Protein AF-A0AAN2BK62-F1 (afdb_monomer_lite)

Structure (mmCIF, N/CA/C/O backbone):
data_AF-A0AAN2BK62-F1
#
_entry.id   AF-A0AAN2BK62-F1
#
loop_
_atom_site.group_PDB
_atom_site.id
_atom_site.type_symbol
_atom_site.label_atom_id
_atom_site.label_alt_id
_atom_site.label_comp_id
_atom_site.label_asym_id
_atom_site.label_entity_id
_atom_site.label_seq_id
_atom_site.pdbx_PDB_ins_code
_atom_site.Cartn_x
_atom_site.Cartn_y
_atom_site.Cartn_z
_atom_site.occupancy
_atom_site.B_iso_or_equiv
_atom_site.auth_seq_id
_atom_site.auth_comp_id
_atom_site.auth_asym_id
_atom_site.auth_atom_id
_atom_site.pdbx_PDB_model_num
ATOM 1 N N . MET A 1 1 ? -10.421 -16.155 10.157 1.00 66.44 1 MET A N 1
ATOM 2 C CA . MET A 1 1 ? -9.365 -15.400 10.872 1.00 66.44 1 MET A CA 1
ATOM 3 C C . MET A 1 1 ? -9.900 -14.001 11.147 1.00 66.44 1 MET A C 1
ATOM 5 O O . MET A 1 1 ? -10.496 -13.451 10.232 1.00 66.44 1 MET A O 1
ATOM 9 N N . ASN A 1 2 ? -9.773 -13.475 12.372 1.00 87.44 2 ASN A N 1
ATOM 10 C CA . ASN A 1 2 ? -10.183 -12.095 12.696 1.00 87.44 2 ASN A CA 1
ATOM 11 C C . ASN A 1 2 ? -9.329 -11.087 11.887 1.00 87.44 2 ASN A C 1
ATOM 13 O O . ASN A 1 2 ? -8.166 -11.381 11.612 1.00 87.44 2 ASN A O 1
ATOM 17 N N . LYS A 1 3 ? -9.892 -9.935 11.501 1.00 88.31 3 LYS A N 1
ATOM 18 C CA . LYS A 1 3 ? -9.254 -8.886 10.681 1.00 88.31 3 LYS A CA 1
ATOM 19 C C . LYS A 1 3 ? -7.968 -8.345 11.305 1.00 88.31 3 LYS A C 1
ATOM 21 O O . LYS A 1 3 ? -6.970 -8.204 10.614 1.00 88.31 3 LYS A O 1
ATOM 26 N N . GLU A 1 4 ? -7.949 -8.149 12.618 1.00 90.62 4 GLU A N 1
ATOM 27 C CA . GLU A 1 4 ? -6.743 -7.733 13.351 1.00 90.62 4 GLU A CA 1
ATOM 28 C C . GLU A 1 4 ? -5.605 -8.750 13.175 1.00 90.62 4 GLU A C 1
ATOM 30 O O . GLU A 1 4 ? -4.491 -8.398 12.805 1.00 90.62 4 GLU A O 1
ATOM 35 N N . ARG A 1 5 ? -5.929 -10.043 13.292 1.00 91.00 5 ARG A N 1
ATOM 36 C CA . ARG A 1 5 ? -4.973 -11.140 13.092 1.00 91.00 5 ARG A CA 1
ATOM 37 C C . ARG A 1 5 ? -4.518 -11.289 11.637 1.00 91.00 5 ARG A C 1
ATOM 39 O O . ARG A 1 5 ? -3.444 -11.817 11.383 1.00 91.00 5 ARG A O 1
ATOM 46 N N . LYS A 1 6 ? -5.336 -10.860 10.669 1.00 93.19 6 LYS A N 1
ATOM 47 C CA . LYS A 1 6 ? -4.925 -10.743 9.261 1.00 93.19 6 LYS A CA 1
ATOM 48 C C . LYS A 1 6 ? -3.865 -9.649 9.108 1.00 93.19 6 LYS A C 1
ATOM 50 O O . LYS A 1 6 ? -2.826 -9.904 8.519 1.00 93.19 6 LYS A O 1
ATOM 55 N N . ILE A 1 7 ? -4.093 -8.474 9.686 1.00 94.88 7 ILE A N 1
ATOM 56 C CA . ILE A 1 7 ? -3.159 -7.342 9.602 1.00 94.88 7 ILE A CA 1
ATOM 57 C C . ILE A 1 7 ? -1.799 -7.689 10.231 1.00 94.88 7 ILE A C 1
ATOM 59 O O . ILE A 1 7 ? -0.770 -7.378 9.642 1.00 94.88 7 ILE A O 1
ATOM 63 N N . GLU A 1 8 ? -1.782 -8.402 11.362 1.00 94.94 8 GLU A N 1
ATOM 64 C CA . GLU A 1 8 ? -0.546 -8.871 12.021 1.00 94.94 8 GLU A CA 1
ATOM 65 C C . GLU A 1 8 ? 0.317 -9.801 11.150 1.00 94.94 8 GLU A C 1
ATOM 67 O O . GLU A 1 8 ? 1.524 -9.898 11.364 1.00 94.94 8 GLU A O 1
ATOM 72 N N . ASN A 1 9 ? -0.283 -10.484 10.171 1.00 94.88 9 ASN A N 1
ATOM 73 C CA . ASN A 1 9 ? 0.429 -11.391 9.269 1.00 94.88 9 ASN A CA 1
ATOM 74 C C . ASN A 1 9 ? 0.980 -10.690 8.018 1.00 94.88 9 ASN A C 1
ATOM 76 O O . ASN A 1 9 ? 1.665 -11.334 7.221 1.00 94.88 9 ASN A O 1
ATOM 80 N N . LEU A 1 10 ? 0.684 -9.404 7.811 1.00 96.31 10 LEU A N 1
ATOM 81 C CA . LEU A 1 10 ? 1.231 -8.660 6.683 1.00 96.31 10 LEU A CA 1
ATOM 82 C C . LEU A 1 10 ? 2.741 -8.482 6.843 1.00 96.31 10 LEU A C 1
ATOM 84 O O . LEU A 1 10 ? 3.251 -8.154 7.915 1.00 96.31 10 LEU A O 1
ATOM 88 N N . ASN A 1 11 ? 3.469 -8.637 5.739 1.00 95.19 11 ASN A N 1
ATOM 89 C CA . ASN A 1 11 ? 4.861 -8.212 5.700 1.00 95.19 11 ASN A CA 1
ATOM 90 C C . ASN A 1 11 ? 4.958 -6.675 5.793 1.00 95.19 11 ASN A C 1
ATOM 92 O O . ASN A 1 11 ? 3.993 -5.963 5.527 1.00 95.19 11 ASN A O 1
ATOM 96 N N . TYR A 1 12 ? 6.143 -6.161 6.128 1.00 92.69 12 TYR A N 1
ATOM 97 C CA . TYR A 1 12 ? 6.364 -4.729 6.363 1.00 92.69 12 TYR A CA 1
ATOM 98 C C . TYR A 1 12 ? 5.869 -3.818 5.222 1.00 92.69 12 TYR A C 1
ATOM 100 O O . TYR A 1 12 ? 5.196 -2.820 5.474 1.00 92.69 12 TYR A O 1
ATOM 108 N N . ALA A 1 13 ? 6.162 -4.169 3.964 1.00 92.69 13 ALA A N 1
ATOM 109 C CA . ALA A 1 13 ? 5.722 -3.374 2.819 1.00 92.69 13 ALA A CA 1
ATOM 110 C C . ALA A 1 13 ? 4.196 -3.434 2.669 1.00 92.69 13 ALA A C 1
ATOM 112 O O . ALA A 1 13 ? 3.540 -2.400 2.556 1.00 92.69 13 ALA A O 1
ATOM 113 N N . ALA A 1 14 ? 3.629 -4.639 2.731 1.00 96.38 14 ALA A N 1
ATOM 114 C CA . ALA A 1 14 ? 2.192 -4.859 2.635 1.00 96.38 14 ALA A CA 1
ATOM 115 C C . ALA A 1 14 ? 1.402 -4.128 3.735 1.00 96.38 14 ALA A C 1
ATOM 117 O O . ALA A 1 14 ? 0.354 -3.548 3.455 1.00 96.38 14 ALA A O 1
ATOM 118 N N . TYR A 1 15 ? 1.931 -4.087 4.960 1.00 96.69 15 TYR A N 1
ATOM 119 C CA . TYR A 1 15 ? 1.343 -3.362 6.085 1.00 96.69 15 TYR A CA 1
ATOM 120 C C . TYR A 1 15 ? 1.200 -1.863 5.786 1.00 96.69 15 TYR A C 1
ATOM 122 O O . TYR A 1 15 ? 0.096 -1.325 5.853 1.00 96.69 15 TYR A O 1
ATOM 130 N N . HIS A 1 16 ? 2.278 -1.194 5.370 1.00 95.50 16 HIS A N 1
ATOM 131 C CA . HIS A 1 16 ? 2.230 0.247 5.096 1.00 95.50 16 HIS A CA 1
ATOM 132 C C . HIS A 1 16 ? 1.423 0.601 3.842 1.00 95.50 16 HIS A C 1
ATOM 134 O O . HIS A 1 16 ? 0.803 1.664 3.782 1.00 95.50 16 HIS A O 1
ATOM 140 N N . ILE A 1 17 ? 1.369 -0.300 2.858 1.00 95.88 17 ILE A N 1
ATOM 141 C CA . ILE A 1 17 ? 0.457 -0.161 1.719 1.00 95.88 17 ILE A CA 1
ATOM 142 C C . ILE A 1 17 ? -0.994 -0.214 2.203 1.00 95.88 17 ILE A C 1
ATOM 144 O O . ILE A 1 17 ? -1.789 0.655 1.847 1.00 95.88 17 ILE A O 1
ATOM 148 N N . TYR A 1 18 ? -1.343 -1.185 3.049 1.00 96.56 18 TYR A N 1
ATOM 149 C CA . TYR A 1 18 ? -2.687 -1.295 3.611 1.00 96.56 18 TYR A CA 1
ATOM 150 C C . TYR A 1 18 ? -3.063 -0.065 4.456 1.00 96.56 18 TYR A C 1
ATOM 152 O O . TYR A 1 18 ? -4.147 0.492 4.277 1.00 96.56 18 TYR A O 1
ATOM 160 N N . GLU A 1 19 ? -2.159 0.432 5.306 1.00 95.62 19 GLU A N 1
ATOM 161 C CA . GLU A 1 19 ? -2.374 1.676 6.061 1.00 95.62 19 GLU A CA 1
ATOM 162 C C . GLU A 1 19 ? -2.630 2.882 5.149 1.00 95.62 19 GLU A C 1
ATOM 164 O O . GLU A 1 19 ? -3.478 3.726 5.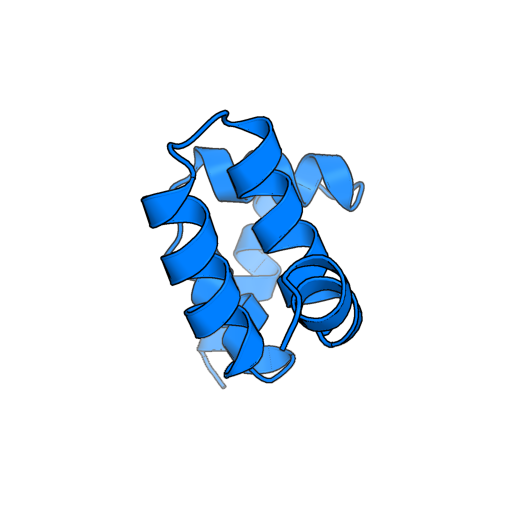458 1.00 95.62 19 GLU A O 1
ATOM 169 N N . ALA A 1 20 ? -1.952 2.961 3.998 1.00 95.31 20 ALA A N 1
ATOM 170 C CA . ALA A 1 20 ? -2.203 4.014 3.023 1.00 95.31 20 ALA A CA 1
ATOM 171 C C . ALA A 1 20 ? -3.644 3.957 2.489 1.00 95.31 20 ALA A C 1
ATOM 173 O O . ALA A 1 20 ? -4.310 4.996 2.463 1.00 95.31 20 ALA A O 1
ATOM 174 N N . PHE A 1 21 ? -4.166 2.770 2.161 1.00 95.50 21 PHE A N 1
ATOM 175 C CA . PHE A 1 21 ? -5.577 2.606 1.789 1.00 95.50 21 PHE A CA 1
ATOM 176 C C . PHE A 1 21 ? -6.524 3.000 2.927 1.00 95.50 21 PHE A C 1
ATOM 178 O O . PHE A 1 21 ? -7.462 3.766 2.703 1.00 95.50 21 PHE A O 1
ATOM 185 N N . VAL A 1 22 ? -6.270 2.548 4.159 1.00 95.12 22 VAL A N 1
ATOM 186 C CA . VAL A 1 22 ? -7.097 2.912 5.324 1.00 95.12 22 VAL A CA 1
ATOM 187 C C . VAL A 1 22 ? -7.152 4.432 5.496 1.00 95.12 22 VAL A C 1
ATOM 189 O O . VAL A 1 22 ? -8.228 5.005 5.658 1.00 95.12 22 VAL A O 1
ATOM 192 N N . SER A 1 23 ? -6.009 5.111 5.375 1.00 93.44 23 SER A N 1
ATOM 193 C CA . SER A 1 23 ? -5.920 6.566 5.544 1.00 93.44 23 SER A CA 1
ATOM 194 C C . SER A 1 23 ? -6.672 7.373 4.479 1.00 93.44 23 SER A C 1
ATOM 196 O O . SER A 1 23 ? -7.022 8.528 4.717 1.00 93.44 23 SER A O 1
ATOM 198 N N . LYS A 1 24 ? -6.929 6.777 3.309 1.00 92.50 24 LYS A N 1
ATOM 199 C CA . LYS A 1 24 ? -7.724 7.380 2.232 1.00 92.50 24 LYS A CA 1
ATOM 200 C C . LYS A 1 24 ? -9.232 7.233 2.454 1.00 92.50 24 LYS A C 1
ATOM 202 O O . LYS A 1 24 ? -10.001 7.848 1.723 1.00 92.50 24 LYS A O 1
ATOM 207 N N . GLY A 1 25 ? -9.656 6.464 3.460 1.00 93.38 25 GLY A N 1
ATOM 208 C CA . GLY A 1 25 ? -11.063 6.331 3.831 1.00 93.38 25 GLY A CA 1
ATOM 209 C C . GLY A 1 25 ? -11.895 5.527 2.831 1.00 93.38 25 GLY A C 1
ATOM 210 O O . GLY A 1 25 ? -13.079 5.814 2.659 1.00 93.38 25 GLY A O 1
ATOM 211 N N . TYR A 1 26 ? -11.296 4.541 2.151 1.00 93.94 26 TYR A N 1
ATOM 212 C CA . TYR A 1 26 ? -12.058 3.626 1.296 1.00 93.94 26 TYR A CA 1
ATOM 213 C C . TYR A 1 26 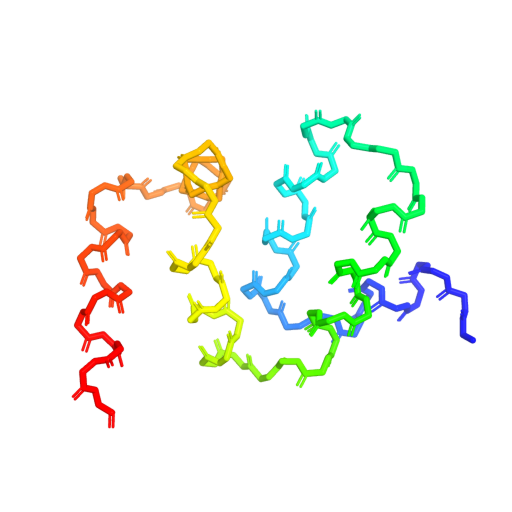? -13.067 2.802 2.108 1.00 93.94 26 TYR A C 1
ATOM 215 O O . TYR A 1 26 ? -12.896 2.567 3.305 1.00 93.94 26 TYR A O 1
ATOM 223 N N . ALA A 1 27 ? -14.121 2.339 1.433 1.00 96.38 27 ALA A N 1
ATOM 224 C CA . ALA A 1 27 ? -15.140 1.491 2.039 1.00 96.38 27 ALA A CA 1
ATOM 225 C C . ALA A 1 27 ? -14.544 0.179 2.576 1.00 96.38 27 ALA A C 1
ATOM 227 O O . ALA A 1 27 ? -13.633 -0.390 1.975 1.00 96.38 27 ALA A O 1
ATOM 228 N N . GLU A 1 28 ? -15.109 -0.339 3.668 1.00 95.31 28 GLU A N 1
ATOM 229 C CA . GLU A 1 28 ? -14.578 -1.522 4.354 1.00 95.31 28 GLU A CA 1
ATOM 230 C C . GLU A 1 28 ? -14.444 -2.746 3.440 1.00 95.31 28 GLU A C 1
ATOM 232 O O . GLU A 1 28 ? -13.400 -3.387 3.445 1.00 95.31 28 GLU A O 1
ATOM 237 N N . ALA A 1 29 ? -15.438 -3.010 2.587 1.00 96.06 29 ALA A N 1
ATOM 238 C CA . ALA A 1 29 ? -15.386 -4.125 1.641 1.00 96.06 29 ALA A CA 1
ATOM 239 C C . ALA A 1 29 ? -14.195 -4.029 0.668 1.00 96.06 29 ALA A C 1
ATOM 241 O O . ALA A 1 29 ? -13.597 -5.040 0.314 1.00 96.06 29 ALA A O 1
ATOM 242 N N . TYR A 1 30 ? -13.827 -2.809 0.262 1.00 95.31 30 TYR A N 1
ATOM 243 C CA . TYR A 1 30 ? -12.659 -2.584 -0.587 1.00 95.31 30 TYR A CA 1
ATOM 244 C C . TYR A 1 30 ? -11.362 -2.799 0.196 1.00 95.31 30 TYR A C 1
ATOM 246 O O . TYR A 1 30 ? -10.433 -3.422 -0.307 1.00 95.31 30 TYR A O 1
ATOM 254 N N . LEU A 1 31 ? -11.301 -2.321 1.442 1.00 96.06 31 LEU A N 1
ATOM 255 C CA . LEU A 1 31 ? -10.152 -2.551 2.316 1.00 96.06 31 LEU A CA 1
ATOM 256 C C . LEU A 1 31 ? -9.944 -4.045 2.591 1.00 96.06 31 LEU A C 1
ATOM 258 O O . LEU A 1 31 ? -8.808 -4.503 2.553 1.00 96.06 31 LEU A O 1
ATOM 262 N N . ASP A 1 32 ? -11.015 -4.809 2.799 1.00 96.38 32 ASP A N 1
ATOM 263 C CA . ASP A 1 32 ? -10.938 -6.256 3.013 1.00 96.38 32 ASP A CA 1
ATOM 264 C C . ASP A 1 32 ? -10.391 -6.987 1.775 1.00 96.38 32 ASP A C 1
ATOM 266 O O . ASP A 1 32 ? -9.520 -7.845 1.908 1.00 96.38 32 ASP A O 1
ATOM 270 N N . GLU A 1 33 ? -10.811 -6.594 0.567 1.00 96.25 33 GLU A N 1
ATOM 271 C CA . GLU A 1 33 ? -10.257 -7.124 -0.689 1.00 96.25 33 GLU A CA 1
ATOM 272 C C . GLU A 1 33 ? -8.749 -6.843 -0.812 1.00 96.25 33 GLU A C 1
ATOM 274 O O . GLU A 1 33 ? -7.964 -7.719 -1.195 1.00 96.25 33 GLU A O 1
ATOM 279 N N . LYS A 1 34 ? -8.314 -5.622 -0.468 1.00 96.19 34 LYS A N 1
ATOM 280 C CA . LYS A 1 34 ? -6.888 -5.263 -0.496 1.00 96.19 34 LYS A CA 1
ATOM 281 C C . LYS A 1 34 ? -6.095 -5.984 0.580 1.00 96.19 34 LYS A C 1
ATOM 283 O O . LYS A 1 34 ? -4.989 -6.424 0.290 1.00 96.19 34 LYS A O 1
ATOM 288 N N . LEU A 1 35 ? -6.654 -6.156 1.774 1.00 96.62 35 LEU A N 1
ATOM 289 C CA . LEU A 1 35 ? -6.035 -6.925 2.849 1.00 96.62 35 LEU A CA 1
ATOM 290 C C . LEU A 1 35 ? -5.783 -8.374 2.423 1.00 96.62 35 LEU A C 1
ATOM 292 O O . LEU A 1 35 ? -4.683 -8.878 2.627 1.00 96.62 35 LEU A O 1
ATOM 296 N N . ASP A 1 36 ? -6.767 -9.017 1.794 1.00 96.50 36 ASP A N 1
ATOM 297 C CA . ASP A 1 36 ? -6.628 -10.393 1.310 1.0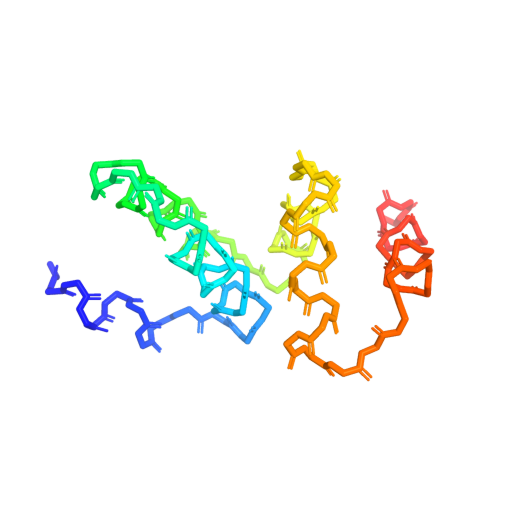0 96.50 36 ASP A CA 1
ATOM 298 C C . ASP A 1 36 ? -5.591 -10.494 0.185 1.00 96.50 36 ASP A C 1
ATOM 300 O O . ASP A 1 36 ? -4.715 -11.352 0.234 1.00 96.50 36 ASP A O 1
ATOM 304 N N . THR A 1 37 ? -5.594 -9.550 -0.760 1.00 96.12 37 THR A N 1
ATOM 305 C CA . THR A 1 37 ? -4.576 -9.501 -1.826 1.00 96.12 37 THR A CA 1
ATOM 306 C C . THR A 1 37 ? -3.160 -9.326 -1.263 1.00 96.12 37 THR A C 1
ATOM 308 O O . THR A 1 37 ? -2.212 -9.966 -1.714 1.00 96.12 37 THR A O 1
ATOM 311 N 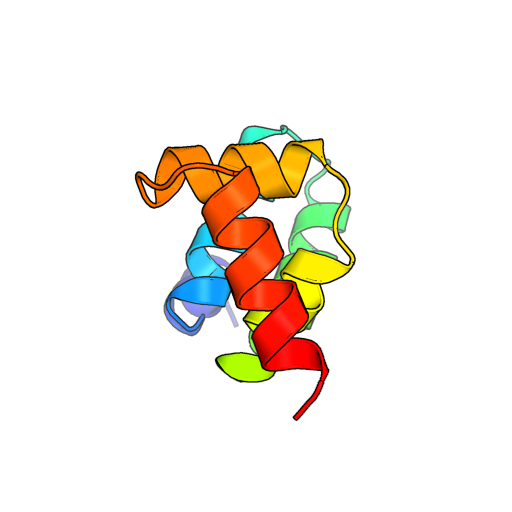N . LEU A 1 38 ? -3.001 -8.442 -0.277 1.00 96.50 38 LEU A N 1
ATOM 312 C CA . LEU A 1 38 ? -1.712 -8.118 0.333 1.00 96.50 38 LEU A CA 1
ATOM 313 C C . LEU A 1 38 ? -1.188 -9.231 1.249 1.00 96.50 38 LEU A C 1
ATOM 315 O O . LEU A 1 38 ? 0.025 -9.360 1.401 1.00 96.50 38 LEU A O 1
ATOM 319 N N . LEU A 1 39 ? -2.075 -10.041 1.831 1.00 96.50 39 LEU A N 1
ATOM 320 C CA . LEU A 1 39 ? -1.713 -11.237 2.596 1.00 96.50 39 LEU A CA 1
ATOM 321 C C . LEU A 1 39 ? -1.063 -12.318 1.734 1.00 96.50 39 LEU A C 1
ATOM 323 O O . LEU A 1 39 ? -0.171 -13.018 2.210 1.00 96.50 39 LEU A O 1
ATOM 327 N N . ASP A 1 40 ? -1.492 -12.430 0.480 1.00 95.25 40 ASP A N 1
ATOM 328 C CA . ASP A 1 40 ? -0.948 -13.396 -0.475 1.00 95.25 40 ASP A CA 1
ATOM 329 C C . ASP A 1 40 ? 0.370 -12.918 -1.111 1.00 95.25 40 ASP A C 1
ATOM 331 O O . ASP A 1 40 ? 1.037 -13.677 -1.815 1.00 95.25 40 ASP A O 1
ATOM 335 N N . CYS A 1 41 ? 0.765 -11.665 -0.860 1.00 94.25 41 CYS A N 1
ATOM 336 C CA . CYS A 1 41 ? 1.989 -11.082 -1.390 1.00 94.25 41 CYS A CA 1
ATOM 337 C C . CYS A 1 41 ? 3.188 -11.357 -0.475 1.00 94.25 41 CYS A C 1
ATOM 339 O O . CYS A 1 41 ? 3.211 -10.974 0.701 1.00 94.25 41 CYS A O 1
ATOM 341 N N . ASP A 1 42 ? 4.265 -11.896 -1.044 1.00 92.31 42 ASP A N 1
ATOM 342 C 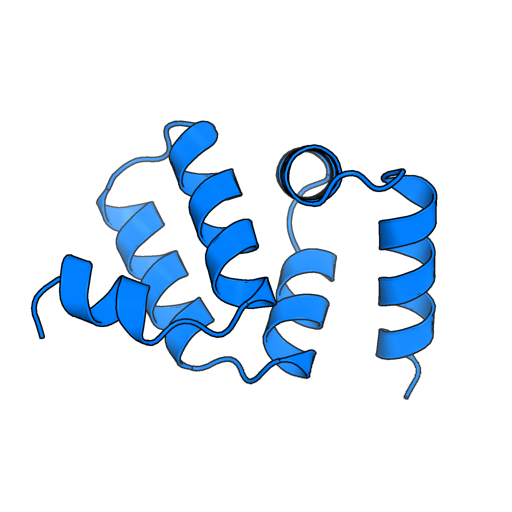CA . ASP A 1 42 ? 5.581 -11.773 -0.426 1.00 92.31 42 ASP A CA 1
ATOM 343 C C . ASP A 1 42 ? 6.092 -10.314 -0.457 1.00 92.31 42 ASP A C 1
ATOM 345 O O . ASP A 1 42 ? 5.450 -9.391 -0.969 1.00 92.31 42 ASP A O 1
ATOM 349 N N . LYS A 1 43 ? 7.278 -10.082 0.116 1.00 87.62 43 LYS A N 1
ATOM 350 C CA . LYS A 1 43 ? 7.875 -8.739 0.189 1.00 87.62 43 LYS A CA 1
ATOM 351 C C . LYS A 1 43 ? 8.089 -8.084 -1.184 1.00 87.62 43 LYS A C 1
ATOM 353 O O . LYS A 1 43 ? 7.927 -6.875 -1.294 1.00 87.62 43 LYS A O 1
ATOM 358 N N . PHE A 1 44 ? 8.455 -8.850 -2.212 1.00 88.56 44 PHE A N 1
ATOM 359 C CA . PHE A 1 44 ? 8.687 -8.326 -3.559 1.00 88.56 44 PHE A CA 1
ATOM 360 C C . PHE A 1 44 ? 7.359 -8.073 -4.266 1.00 88.56 44 PHE A C 1
ATOM 362 O O . PHE A 1 44 ? 7.157 -7.007 -4.845 1.00 88.56 44 PHE A O 1
ATOM 369 N N . GLN A 1 45 ? 6.419 -9.007 -4.150 1.00 92.38 45 GLN A N 1
ATOM 370 C CA . GLN A 1 45 ? 5.080 -8.872 -4.714 1.00 92.38 45 GLN A CA 1
ATOM 371 C C . GLN A 1 45 ? 4.328 -7.680 -4.117 1.00 92.38 45 GLN A C 1
ATOM 373 O O . GLN A 1 45 ? 3.669 -6.959 -4.858 1.00 92.38 45 GLN A O 1
ATOM 378 N N . ALA A 1 46 ? 4.483 -7.399 -2.820 1.00 93.31 46 ALA A N 1
ATOM 379 C CA . ALA A 1 46 ? 3.887 -6.223 -2.185 1.00 93.31 46 ALA A CA 1
ATOM 380 C C . ALA A 1 46 ? 4.443 -4.908 -2.765 1.00 93.31 46 ALA A C 1
ATOM 382 O O . ALA A 1 46 ? 3.706 -3.953 -3.000 1.00 93.31 46 ALA A O 1
ATOM 383 N N . ILE A 1 47 ? 5.741 -4.860 -3.062 1.00 90.31 47 ILE A N 1
ATOM 384 C CA . ILE A 1 47 ? 6.380 -3.702 -3.700 1.00 90.31 47 ILE A CA 1
ATOM 385 C C . ILE A 1 47 ? 5.886 -3.531 -5.148 1.00 90.31 47 ILE A C 1
ATOM 387 O O . ILE A 1 47 ? 5.569 -2.416 -5.565 1.00 90.31 47 ILE A O 1
ATOM 391 N N . LEU A 1 48 ? 5.754 -4.621 -5.909 1.00 89.88 48 LEU A N 1
ATOM 392 C CA . LEU A 1 48 ? 5.170 -4.586 -7.257 1.00 89.88 48 LEU A CA 1
ATOM 393 C C . LEU A 1 48 ? 3.688 -4.199 -7.230 1.00 89.88 48 LEU A C 1
ATOM 395 O O . LEU A 1 48 ? 3.208 -3.481 -8.105 1.00 89.88 48 LEU A O 1
ATOM 399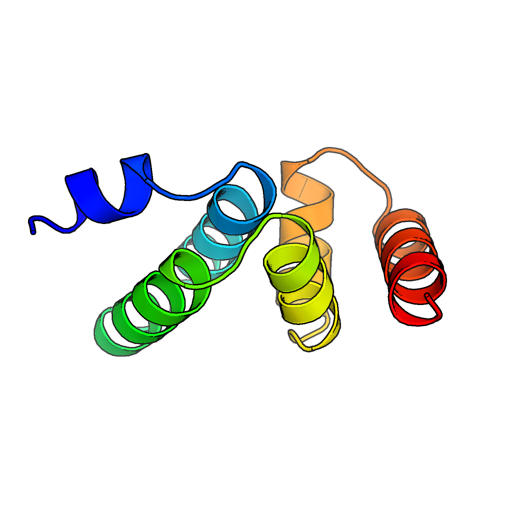 N N . PHE A 1 49 ? 2.954 -4.626 -6.208 1.00 93.31 49 PHE A N 1
ATOM 400 C CA . PHE A 1 49 ? 1.582 -4.200 -5.982 1.00 93.31 49 PHE A CA 1
ATOM 401 C C . PHE A 1 49 ? 1.509 -2.673 -5.807 1.00 93.31 49 PHE A C 1
ATOM 403 O O . PHE A 1 49 ? 0.692 -2.017 -6.453 1.00 93.31 49 PHE A O 1
ATOM 410 N N . LEU A 1 50 ? 2.414 -2.082 -5.017 1.00 92.94 50 LEU A N 1
ATOM 411 C CA . LEU A 1 50 ? 2.515 -0.628 -4.853 1.00 92.94 50 LEU A CA 1
ATOM 412 C C . LEU A 1 50 ? 2.826 0.102 -6.169 1.00 92.94 50 LEU A C 1
ATOM 414 O O . LEU A 1 50 ? 2.299 1.192 -6.403 1.00 92.94 50 LEU A O 1
ATOM 418 N N . HIS A 1 51 ? 3.627 -0.501 -7.054 1.00 89.12 51 HIS A N 1
ATOM 419 C CA . HIS A 1 51 ? 3.886 0.051 -8.390 1.00 89.12 51 HIS A CA 1
ATOM 420 C C . HIS A 1 51 ? 2.599 0.294 -9.185 1.00 89.12 51 HIS A C 1
ATOM 422 O O . HIS A 1 51 ? 2.464 1.309 -9.861 1.00 89.12 51 HIS A O 1
ATOM 428 N N . ASN A 1 52 ? 1.653 -0.639 -9.072 1.00 89.38 52 ASN A N 1
ATOM 429 C CA . ASN A 1 52 ? 0.392 -0.625 -9.808 1.00 89.38 52 ASN A CA 1
ATOM 430 C C . ASN A 1 52 ? -0.714 0.173 -9.103 1.00 89.38 52 ASN A C 1
ATOM 432 O O . ASN A 1 52 ? -1.795 0.354 -9.663 1.00 89.38 52 ASN A O 1
ATOM 436 N N . CYS A 1 53 ? -0.469 0.641 -7.879 1.00 92.62 53 CYS A N 1
ATOM 437 C CA . CYS A 1 53 ? -1.391 1.530 -7.188 1.00 92.62 53 CYS A CA 1
ATOM 438 C C . CYS A 1 53 ? -1.408 2.920 -7.832 1.00 92.62 53 CYS A C 1
ATOM 440 O O . CYS A 1 53 ? -0.468 3.335 -8.512 1.00 92.62 53 CYS A O 1
ATOM 442 N N . ASP A 1 54 ? -2.474 3.675 -7.572 1.00 92.19 54 ASP A N 1
ATOM 443 C CA . ASP A 1 54 ? -2.533 5.065 -8.000 1.00 92.19 54 ASP A CA 1
ATOM 444 C C . ASP A 1 54 ? -1.439 5.926 -7.330 1.00 92.19 54 ASP A C 1
ATOM 446 O O . ASP A 1 54 ? -0.852 5.588 -6.295 1.00 92.19 54 ASP A O 1
ATOM 450 N N . ALA A 1 55 ? -1.160 7.081 -7.940 1.00 91.25 55 ALA A N 1
ATOM 451 C CA . ALA A 1 55 ? -0.116 7.995 -7.477 1.00 91.25 55 ALA A CA 1
ATOM 452 C C . ALA A 1 55 ? -0.360 8.533 -6.055 1.00 91.25 55 ALA A C 1
ATOM 454 O O . ALA A 1 55 ? 0.570 9.000 -5.395 1.00 91.25 55 ALA A O 1
ATOM 455 N N . ASP A 1 56 ? -1.606 8.499 -5.597 1.00 92.94 56 ASP A N 1
ATOM 456 C CA . ASP A 1 56 ? -2.040 8.996 -4.303 1.00 92.94 56 ASP A CA 1
ATOM 457 C C . ASP A 1 56 ? -1.698 8.014 -3.182 1.00 92.94 56 ASP A C 1
ATOM 459 O O . ASP A 1 56 ? -1.201 8.437 -2.136 1.00 92.94 56 ASP A O 1
ATOM 463 N N . ILE A 1 57 ? -1.900 6.719 -3.419 1.00 94.81 57 ILE A N 1
ATOM 464 C CA . ILE A 1 57 ? -1.432 5.637 -2.553 1.00 94.81 57 ILE A CA 1
ATOM 465 C C . ILE A 1 57 ? 0.093 5.618 -2.510 1.00 94.81 57 ILE A C 1
ATOM 467 O O . ILE A 1 57 ? 0.665 5.576 -1.426 1.00 94.81 57 ILE A O 1
ATOM 471 N N . GLN A 1 58 ? 0.763 5.737 -3.659 1.00 93.88 58 GLN A N 1
ATOM 472 C CA . GLN A 1 58 ? 2.230 5.770 -3.713 1.00 93.88 58 GLN A CA 1
ATOM 473 C C . GLN A 1 58 ? 2.820 6.920 -2.892 1.00 93.88 58 GLN A C 1
ATOM 475 O O . GLN A 1 58 ? 3.747 6.702 -2.114 1.00 93.88 58 GLN A O 1
ATOM 480 N N . ARG A 1 59 ? 2.259 8.132 -3.021 1.00 94.50 59 ARG A N 1
ATOM 481 C CA . ARG A 1 59 ? 2.636 9.276 -2.176 1.00 94.50 59 ARG A CA 1
ATOM 482 C C . ARG A 1 59 ? 2.413 8.975 -0.705 1.00 94.50 59 ARG A C 1
ATOM 484 O O . ARG A 1 59 ? 3.298 9.211 0.105 1.00 94.50 59 ARG A O 1
ATOM 491 N N . LYS A 1 60 ? 1.253 8.415 -0.366 1.00 94.50 60 LYS A N 1
ATOM 492 C CA . LYS A 1 60 ? 0.918 8.151 1.027 1.00 94.50 60 LYS A CA 1
ATOM 493 C C . LYS A 1 60 ? 1.850 7.123 1.664 1.00 94.50 60 LYS A C 1
ATOM 495 O O . LYS A 1 60 ? 2.248 7.315 2.807 1.00 94.50 60 LYS A O 1
ATOM 500 N N . VAL A 1 61 ? 2.222 6.071 0.936 1.00 94.44 61 VAL A N 1
ATOM 501 C CA . VAL A 1 61 ? 3.221 5.106 1.409 1.00 94.44 61 VAL A CA 1
ATOM 502 C C . VAL A 1 61 ? 4.575 5.787 1.591 1.00 94.44 61 VAL A C 1
ATOM 504 O O . VAL A 1 61 ? 5.176 5.608 2.643 1.00 94.44 61 VAL A O 1
ATOM 507 N N . ALA A 1 62 ? 5.021 6.601 0.625 1.00 93.62 62 ALA A N 1
ATOM 508 C CA . ALA A 1 62 ? 6.279 7.346 0.721 1.00 93.62 62 ALA A CA 1
ATOM 509 C C . ALA A 1 62 ? 6.331 8.237 1.976 1.00 93.62 62 ALA A C 1
ATOM 511 O O . ALA A 1 62 ? 7.302 8.176 2.730 1.00 93.62 62 ALA A O 1
ATOM 512 N N . ASP A 1 63 ? 5.248 8.973 2.249 1.00 92.44 63 ASP A N 1
ATOM 513 C CA . ASP A 1 63 ? 5.107 9.809 3.445 1.00 92.44 63 ASP A CA 1
ATOM 514 C C . ASP A 1 63 ? 5.192 8.980 4.738 1.00 92.44 63 ASP A C 1
ATOM 516 O O . ASP A 1 63 ? 5.840 9.394 5.698 1.00 92.44 63 ASP A O 1
ATOM 520 N N . VAL A 1 64 ? 4.542 7.808 4.774 1.00 88.06 64 VAL A N 1
ATOM 521 C CA . VAL A 1 64 ? 4.520 6.916 5.948 1.00 88.06 64 VAL A CA 1
ATOM 522 C C . VAL A 1 64 ? 5.900 6.329 6.231 1.00 88.06 64 VAL A C 1
ATOM 524 O O . VAL A 1 64 ? 6.315 6.284 7.388 1.00 88.06 64 VAL A O 1
ATOM 527 N N . VAL A 1 65 ? 6.624 5.899 5.196 1.00 87.69 65 VAL A N 1
ATOM 528 C CA . VAL A 1 65 ? 7.962 5.306 5.360 1.00 87.69 65 VAL A CA 1
ATOM 529 C C . VAL A 1 65 ? 9.082 6.353 5.417 1.00 87.69 65 VAL A C 1
ATOM 531 O O . VAL A 1 65 ? 10.235 6.001 5.656 1.00 87.69 65 VAL A O 1
ATOM 534 N N . GLY A 1 66 ? 8.758 7.636 5.220 1.00 89.50 66 GLY A N 1
ATOM 535 C CA . GLY A 1 66 ? 9.698 8.751 5.332 1.00 89.50 66 GLY A CA 1
ATOM 536 C C . GLY A 1 66 ? 10.693 8.853 4.176 1.00 89.50 66 GLY A C 1
ATOM 537 O O . GLY A 1 66 ? 11.849 9.210 4.400 1.00 89.50 66 GLY A O 1
ATOM 538 N N . VAL A 1 67 ? 10.268 8.536 2.950 1.00 90.69 67 VAL A N 1
ATOM 539 C CA . VAL A 1 67 ? 11.106 8.635 1.741 1.00 90.69 67 VAL A CA 1
ATOM 540 C C . VAL A 1 67 ? 10.487 9.575 0.716 1.00 90.69 67 VAL A C 1
ATOM 542 O O . VAL A 1 67 ? 9.277 9.792 0.699 1.00 90.69 67 VAL A O 1
ATOM 545 N N . ASP A 1 68 ? 11.313 10.107 -0.182 1.00 93.62 68 ASP A N 1
ATOM 546 C CA . ASP A 1 68 ? 10.803 10.849 -1.329 1.00 93.62 68 ASP A CA 1
ATOM 547 C C . ASP A 1 68 ? 10.039 9.914 -2.283 1.00 93.62 68 ASP A C 1
ATOM 549 O O . ASP A 1 68 ? 10.464 8.794 -2.582 1.00 93.62 68 ASP A O 1
ATOM 553 N N . VAL A 1 69 ? 8.888 10.371 -2.781 1.00 91.81 69 VAL A N 1
ATOM 554 C CA . VAL A 1 69 ? 8.030 9.554 -3.649 1.00 91.81 69 VAL A CA 1
ATOM 555 C C . VAL A 1 69 ? 8.683 9.237 -4.999 1.00 91.81 69 VAL A C 1
ATOM 557 O O . VAL A 1 69 ? 8.389 8.194 -5.584 1.00 91.81 69 VAL A O 1
ATOM 560 N N . LEU A 1 70 ? 9.559 10.099 -5.523 1.00 90.69 70 LEU A N 1
ATOM 561 C CA . LEU A 1 70 ? 10.300 9.821 -6.755 1.00 90.69 70 LEU A CA 1
ATOM 562 C C . LEU A 1 70 ? 11.369 8.761 -6.509 1.00 90.69 70 LEU A C 1
ATOM 564 O O . LEU A 1 70 ? 11.545 7.887 -7.356 1.00 90.69 70 LEU A O 1
ATOM 568 N N . ASP A 1 71 ? 12.037 8.803 -5.359 1.00 89.38 71 ASP A N 1
ATOM 569 C CA . ASP A 1 71 ? 13.015 7.781 -4.980 1.00 89.38 71 ASP A CA 1
ATOM 570 C C . ASP A 1 71 ? 12.342 6.422 -4.761 1.00 89.38 71 ASP A C 1
ATOM 572 O O . ASP A 1 71 ? 12.827 5.409 -5.267 1.00 89.38 71 ASP A O 1
ATOM 576 N N . LEU A 1 72 ? 11.167 6.401 -4.121 1.00 88.81 72 LEU A N 1
ATOM 577 C CA . LEU A 1 72 ? 10.343 5.198 -4.002 1.00 88.81 72 LEU A CA 1
ATOM 578 C C . LEU A 1 72 ? 9.962 4.641 -5.379 1.00 88.81 72 LEU A C 1
ATOM 580 O O . LEU A 1 72 ? 10.145 3.454 -5.640 1.00 88.81 72 LEU A O 1
ATOM 584 N N . LYS A 1 73 ? 9.472 5.494 -6.285 1.00 88.00 73 LYS A N 1
ATOM 585 C CA . LYS A 1 73 ? 9.096 5.090 -7.648 1.00 88.00 73 LYS A CA 1
ATOM 586 C C . LYS A 1 73 ? 10.270 4.510 -8.424 1.00 88.00 73 LYS A C 1
ATOM 588 O O . LYS A 1 73 ? 10.118 3.446 -9.014 1.00 88.00 73 LYS A O 1
ATOM 593 N N . LYS A 1 74 ? 11.432 5.165 -8.377 1.00 87.81 74 LYS A N 1
ATOM 594 C CA . LYS A 1 74 ? 12.657 4.675 -9.022 1.00 87.81 74 LYS A CA 1
ATOM 595 C C . LYS A 1 74 ? 13.100 3.337 -8.444 1.00 87.81 74 LYS A C 1
ATOM 597 O O . LYS A 1 74 ? 13.465 2.446 -9.200 1.00 87.81 74 LYS A O 1
ATOM 602 N N . ALA A 1 75 ? 13.059 3.176 -7.122 1.00 84.56 75 ALA A N 1
ATOM 603 C CA . ALA A 1 75 ? 13.421 1.915 -6.484 1.00 84.56 75 ALA A CA 1
ATOM 604 C C . ALA A 1 75 ? 12.498 0.774 -6.939 1.00 84.56 75 ALA A C 1
ATOM 606 O O . ALA A 1 75 ? 12.974 -0.307 -7.276 1.00 84.56 75 ALA A O 1
ATOM 607 N N . ILE A 1 76 ? 11.188 1.031 -6.999 1.00 84.56 76 ILE A N 1
ATOM 608 C CA . ILE A 1 76 ? 10.192 0.074 -7.493 1.00 84.56 76 ILE A CA 1
ATOM 609 C C . ILE A 1 76 ? 10.424 -0.262 -8.972 1.00 84.56 76 ILE A C 1
ATOM 611 O O . ILE A 1 76 ? 10.409 -1.435 -9.328 1.00 84.56 76 ILE A O 1
ATOM 615 N N . GLU A 1 77 ? 10.666 0.741 -9.818 1.00 85.44 77 GLU A N 1
ATOM 616 C CA . GLU A 1 77 ? 10.944 0.560 -11.249 1.00 85.44 77 GLU A CA 1
ATOM 617 C C . GLU A 1 77 ? 12.185 -0.313 -11.467 1.00 85.44 77 GLU A C 1
ATOM 619 O O . GLU A 1 77 ? 12.127 -1.297 -12.199 1.00 85.44 77 GLU A O 1
ATOM 624 N N . VAL A 1 78 ? 13.279 -0.033 -10.751 1.00 83.56 78 VAL A N 1
ATOM 625 C CA . VAL A 1 78 ? 14.497 -0.855 -10.796 1.00 83.56 78 VAL A CA 1
ATOM 626 C C . VAL A 1 78 ? 14.215 -2.292 -10.356 1.00 83.56 78 VAL A C 1
ATOM 628 O O . VAL A 1 78 ? 14.695 -3.221 -10.999 1.00 83.56 78 VAL A O 1
ATOM 631 N N . MET A 1 79 ? 13.434 -2.495 -9.291 1.00 80.12 79 MET A N 1
ATOM 632 C CA . MET A 1 79 ? 13.083 -3.836 -8.811 1.00 80.12 79 MET A CA 1
ATOM 633 C C . MET A 1 79 ? 12.165 -4.599 -9.774 1.00 80.12 79 MET A C 1
ATOM 635 O O . MET A 1 79 ? 12.293 -5.813 -9.868 1.00 80.12 79 MET A O 1
ATOM 639 N N . GLY A 1 80 ? 11.271 -3.919 -10.496 1.00 71.88 80 GLY A N 1
ATOM 640 C CA . GLY A 1 80 ? 10.348 -4.541 -11.453 1.00 71.88 80 GLY A CA 1
ATOM 641 C C . GLY A 1 80 ? 10.983 -4.993 -12.771 1.00 71.88 80 GLY A C 1
ATOM 642 O O . GLY A 1 80 ? 10.315 -5.644 -13.571 1.00 71.88 80 GLY A O 1
ATOM 643 N N . HIS A 1 81 ? 12.254 -4.657 -13.004 1.00 72.69 81 HIS A N 1
ATOM 644 C CA . HIS A 1 81 ? 13.028 -5.115 -14.160 1.00 72.69 81 HIS A CA 1
ATOM 645 C C . HIS A 1 81 ? 13.844 -6.396 -13.908 1.00 72.69 81 HIS A C 1
ATOM 647 O O . HIS A 1 81 ? 14.484 -6.884 -14.844 1.00 72.69 81 HIS A O 1
ATOM 653 N N . PHE A 1 82 ? 13.835 -6.926 -12.681 1.00 59.22 82 PHE A N 1
ATOM 654 C CA . PHE A 1 82 ? 14.444 -8.211 -12.315 1.00 59.22 82 PHE A CA 1
ATOM 655 C C . PHE A 1 82 ? 13.402 -9.331 -12.284 1.00 59.22 82 PHE A C 1
ATOM 657 O O . PHE A 1 82 ? 13.790 -10.471 -12.627 1.00 59.22 82 PHE A O 1
#

Organism: NCBI:txid2721545

pLDDT: mean 91.32, std 6.54, range [59.22, 96.69]

Secondary structure (DSSP, 8-state):
--HHHHHTTS-HHHHHHHHHHHHTT--HHHHHHHHHHHHT--HHHHHHHHHHS-HHHHHHHHHHHT--HHHHHHHHHHHHT-

Sequence (82 aa):
MNKERKIENLNYAAYHIYEAFVSKGYAEAYLDEKLDTLLDCDKFQAILFLHNCDADIQRKVADVVGVDVLDLKKAIEVMGHF

Radius of gyration: 12.27 Å; chains: 1; bounding box: 30×26×28 Å

Foldseek 3Di:
DDPVVLLVQADPLLNLLLVLVVVVPDDPVVSVVSSVVRSPDDPLRSLLVLLPDDLSSLVSSCVVVVHDSVVSNVVSVVSVVD